Protein AF-A0A2W4KDF1-F1 (afdb_monomer)

pLDDT: mean 81.76, std 23.11, range [31.44, 98.38]

Secondary structure (DSSP, 8-state):
-------PPPP------PPPP------GGG------PPPSS-HHHHHHHHHT-HHHHHHHHHHHHHHHHHHHHHHHTTS-HHHHHHHHHHHHHHHHHTHHHHHHHHHHHHHTTT------SSHHHHHHHHHHHHHHHT-S-------HHHHHTTHHHHHHHTT--

Radius of gyration: 27.64 Å; Cα contacts (8 Å, |Δi|>4): 50; chains: 1; bounding box: 46×72×81 Å

Solvent-accessible surface area (backbone atoms only — not comparable to full-atom values): 10411 Å² total; per-residue (Å²): 138,81,87,82,88,85,84,85,74,84,78,88,73,87,72,87,76,70,73,74,76,78,73,76,75,76,73,73,87,65,74,66,82,63,75,92,62,76,68,99,55,59,71,67,59,49,49,55,51,46,75,69,32,70,64,53,65,52,50,50,55,50,53,52,48,51,53,50,53,53,48,51,58,57,41,66,74,58,76,53,50,67,62,52,51,51,50,53,49,52,52,52,52,52,46,63,76,41,39,72,62,53,50,51,54,49,46,55,56,38,42,77,71,75,44,84,83,84,88,52,97,48,58,65,52,43,49,51,52,51,51,51,52,36,60,76,67,70,54,52,67,68,91,73,82,92,50,70,64,48,58,77,55,43,43,66,62,58,36,45,76,69,69,30,76

Sequence (165 aa):
MAKPSGRQGPGTTGEDGAMPPAVSKPNFASAHRRPHEPPPRPFHERVEAALRDDFLRVAVPRATYRQHYGREQALAQLGNPLKWRERARSIRAHTIAHLDHYLAQAAENVEARGGHVHWAADAAEAVEAILGIVRRAGARLVVKSKSMVTEEIHLNQHLEAAGIE

Foldseek 3Di:
DDDDDDDDDDDPDDDPPPDPPPDPDPPPQPPPPDPPDPPPDDPVVVVVVLVPDPCSVPVVVVVVVCVVVVVVVVCVVVVDNVVVVVVVVVVVVVCVVPVVVVVVVVQVVCVVVVHHDDDDPDLVSVLCVVVVVCVVVVAQEDDDDDDPVCVVSVNVVSCVVVNHD

Mean predicted aligned error: 13.01 Å

Nearest PDB structures (foldseek):
  2x74-assembly2_A  TM=6.472E-01  e=1.008E+00  Human spumaretrovirus
  2x74-assembly3_F  TM=6.367E-01  e=1.830E+00  Human spumaretrovirus
  6u8q-assembly1_O  TM=7.166E-01  e=3.795E+00  Human immunodeficiency virus 1

Structure (mmCIF, N/CA/C/O backbone):
data_AF-A0A2W4KDF1-F1
#
_entry.id   AF-A0A2W4KDF1-F1
#
loop_
_atom_site.group_PDB
_atom_site.id
_atom_site.type_symbol
_atom_site.label_atom_id
_atom_site.label_alt_id
_atom_site.label_comp_id
_atom_site.label_asym_id
_atom_site.label_entity_id
_atom_site.label_seq_id
_atom_site.pdbx_PDB_ins_code
_atom_site.Cartn_x
_atom_site.Cartn_y
_atom_site.Cartn_z
_atom_site.occupancy
_atom_site.B_iso_or_equiv
_atom_site.auth_seq_id
_atom_site.auth_comp_id
_atom_site.auth_asym_id
_atom_site.auth_atom_id
_atom_site.pdbx_PDB_model_num
ATOM 1 N N . MET A 1 1 ? 13.610 55.504 -62.130 1.00 41.38 1 MET A N 1
ATOM 2 C CA . MET A 1 1 ? 13.770 54.079 -62.503 1.00 41.38 1 MET A CA 1
ATOM 3 C C . MET A 1 1 ? 13.211 53.250 -61.350 1.00 41.38 1 MET A C 1
ATOM 5 O O . MET A 1 1 ? 13.788 53.277 -60.279 1.00 41.38 1 MET A O 1
ATOM 9 N N . ALA A 1 2 ? 11.915 52.938 -61.368 1.00 37.53 2 ALA A N 1
ATOM 10 C CA . ALA A 1 2 ? 11.274 51.756 -61.971 1.00 37.53 2 ALA A CA 1
ATOM 11 C C . ALA A 1 2 ? 11.177 50.574 -60.973 1.00 37.53 2 ALA A C 1
ATOM 13 O O . ALA A 1 2 ? 12.172 49.929 -60.668 1.00 37.53 2 ALA A O 1
ATOM 14 N N . LYS A 1 3 ? 9.949 50.330 -60.473 1.00 40.00 3 LYS A N 1
ATOM 15 C CA . LYS A 1 3 ? 9.482 49.063 -59.857 1.00 40.00 3 LYS A CA 1
ATOM 16 C C . LYS A 1 3 ? 9.448 47.941 -60.926 1.00 40.00 3 LYS A C 1
ATOM 18 O O . LYS A 1 3 ? 9.476 48.290 -62.108 1.00 40.00 3 LYS A O 1
ATOM 23 N N . PRO A 1 4 ? 9.358 46.636 -60.570 1.00 44.41 4 PRO A N 1
ATOM 24 C CA . PRO A 1 4 ? 8.085 45.961 -60.195 1.00 44.41 4 PRO A CA 1
ATOM 25 C C . PRO A 1 4 ? 8.217 45.036 -58.950 1.00 44.41 4 PRO A C 1
ATOM 27 O O . PRO A 1 4 ? 9.302 44.565 -58.646 1.00 44.41 4 PRO A O 1
ATOM 30 N N . SER A 1 5 ? 7.206 44.942 -58.067 1.00 35.97 5 SER A N 1
ATOM 31 C CA . SER A 1 5 ? 6.110 43.930 -58.025 1.00 35.97 5 SER A CA 1
ATOM 32 C C . SER A 1 5 ? 6.608 42.497 -57.753 1.00 35.97 5 SER A C 1
ATOM 34 O O . SER A 1 5 ? 7.490 42.031 -58.452 1.00 35.97 5 SER A O 1
ATOM 36 N N . GLY A 1 6 ? 6.120 41.689 -56.811 1.00 32.84 6 GLY A N 1
ATOM 37 C CA . GLY A 1 6 ? 4.943 41.738 -55.951 1.00 32.84 6 GLY A CA 1
ATOM 38 C C . GLY A 1 6 ? 4.529 40.291 -55.630 1.00 32.84 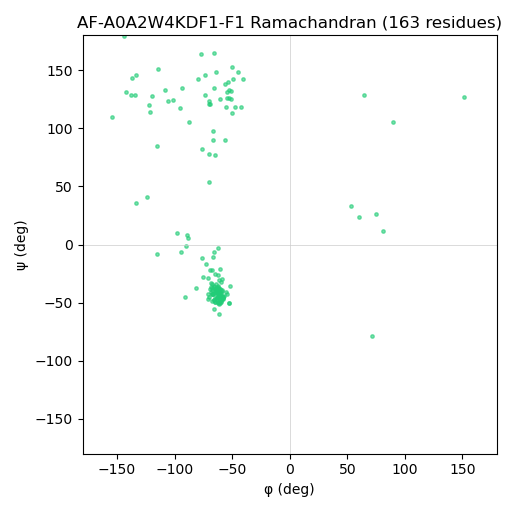6 GLY A C 1
ATOM 39 O O . GLY A 1 6 ? 4.335 39.494 -56.543 1.00 32.84 6 GLY A O 1
ATOM 40 N N . ARG A 1 7 ? 4.381 39.934 -54.349 1.00 33.09 7 ARG A N 1
ATOM 41 C CA . ARG A 1 7 ? 3.483 38.848 -53.922 1.00 33.09 7 ARG A CA 1
ATOM 42 C C . ARG A 1 7 ? 3.057 39.089 -52.477 1.00 33.09 7 ARG A C 1
ATOM 44 O O . ARG A 1 7 ? 3.867 39.045 -51.559 1.00 33.09 7 ARG A O 1
ATOM 51 N N . GLN A 1 8 ? 1.784 39.431 -52.329 1.00 34.34 8 GLN A N 1
ATOM 52 C CA . GLN A 1 8 ? 1.080 39.612 -51.066 1.00 34.34 8 GLN A CA 1
ATOM 53 C C . GLN A 1 8 ? 0.822 38.229 -50.453 1.00 34.34 8 GLN A C 1
ATOM 55 O O . GLN A 1 8 ? 0.310 37.344 -51.139 1.00 34.34 8 GLN A O 1
ATOM 60 N N . GLY A 1 9 ? 1.197 38.036 -49.188 1.00 35.97 9 GLY A N 1
ATOM 61 C CA . GLY A 1 9 ? 0.693 36.922 -48.383 1.00 35.97 9 GLY A CA 1
ATOM 62 C C . GLY A 1 9 ? -0.761 37.199 -47.982 1.00 35.97 9 GLY A C 1
ATOM 63 O O . GLY A 1 9 ? -1.112 38.368 -47.800 1.00 35.97 9 GLY A O 1
ATOM 64 N N . PRO A 1 10 ? -1.622 36.173 -47.885 1.00 37.09 10 PRO A N 1
ATOM 65 C CA . PRO A 1 10 ? -3.014 36.372 -47.519 1.00 37.09 10 PRO A CA 1
ATOM 66 C C . PRO A 1 10 ? -3.101 36.884 -46.078 1.00 37.09 10 PRO A C 1
ATOM 68 O O . PRO A 1 10 ? -2.391 36.416 -45.188 1.00 37.09 10 PRO A O 1
ATOM 71 N N . GLY A 1 11 ? -3.947 37.897 -45.903 1.00 31.44 11 GLY A N 1
ATOM 72 C CA . GLY A 1 11 ? -4.136 38.637 -44.667 1.00 31.44 11 GLY A CA 1
ATOM 73 C C . GLY A 1 11 ? -4.506 37.754 -43.482 1.00 31.44 11 GLY A C 1
ATOM 74 O O . GLY A 1 11 ? -5.342 36.860 -43.572 1.00 31.44 11 GLY A O 1
ATOM 75 N N . THR A 1 12 ? -3.900 38.065 -42.344 1.00 36.78 12 THR A N 1
ATOM 76 C CA . THR A 1 12 ? -4.345 37.610 -41.032 1.00 36.78 12 THR A CA 1
ATOM 77 C C . THR A 1 12 ? -5.562 38.442 -40.631 1.00 36.78 12 THR A C 1
ATOM 79 O O . THR A 1 12 ? -5.438 39.449 -39.933 1.00 36.78 12 THR A O 1
ATOM 82 N N . THR A 1 13 ? -6.743 38.074 -41.124 1.00 35.9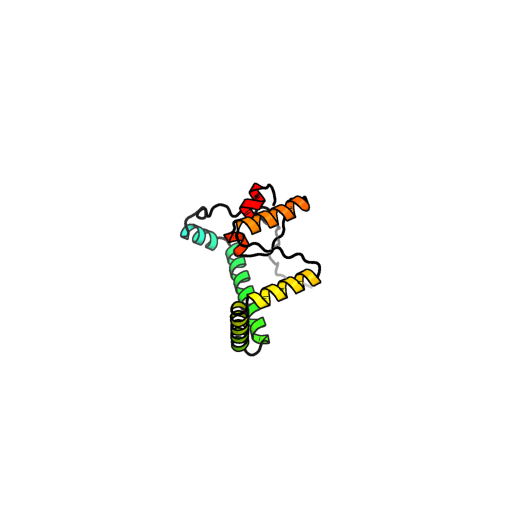1 13 THR A N 1
ATOM 83 C CA . THR A 1 13 ? -7.997 38.472 -40.478 1.00 35.91 13 THR A CA 1
ATOM 84 C C . THR A 1 13 ? -8.105 37.703 -39.174 1.00 35.91 13 THR A C 1
ATOM 86 O O . THR A 1 13 ? -8.047 36.474 -39.168 1.00 35.91 13 THR A O 1
ATOM 89 N N . GLY A 1 14 ? -8.194 38.447 -38.075 1.00 42.00 14 GLY A N 1
ATOM 90 C CA . GLY A 1 14 ? -8.474 37.891 -36.767 1.00 42.00 14 GLY A CA 1
ATOM 91 C C . GLY A 1 14 ? -9.824 37.191 -36.773 1.00 42.00 14 GLY A C 1
ATOM 92 O O . GLY A 1 14 ? -10.840 37.796 -37.101 1.00 42.00 14 GLY A O 1
ATOM 93 N N . GLU A 1 15 ? -9.811 35.930 -36.376 1.00 34.28 15 GLU A N 1
ATOM 94 C CA . GLU A 1 15 ? -10.929 35.333 -35.674 1.00 34.28 15 GLU A CA 1
ATOM 95 C C . GLU A 1 15 ? -10.364 34.846 -34.346 1.00 34.28 15 GLU A C 1
ATOM 97 O O . GLU A 1 15 ? -9.467 34.000 -34.294 1.00 34.28 15 GLU A O 1
ATOM 102 N N . ASP A 1 16 ? -10.845 35.475 -33.278 1.00 37.50 16 ASP A N 1
ATOM 103 C CA . ASP A 1 16 ? -10.657 35.061 -31.900 1.00 37.50 16 ASP A CA 1
ATOM 104 C C . ASP A 1 16 ? -11.157 33.621 -31.743 1.00 37.50 16 ASP A C 1
ATOM 106 O O . ASP A 1 16 ? -12.320 33.357 -31.438 1.00 37.50 16 ASP A O 1
ATOM 110 N N . GLY A 1 17 ? -10.258 32.663 -31.957 1.00 33.34 17 GLY A N 1
ATOM 111 C CA . GLY A 1 17 ? -10.437 31.282 -31.545 1.00 33.34 17 GLY A CA 1
ATOM 112 C C . GLY A 1 17 ? -10.354 31.223 -30.028 1.00 33.34 17 GLY A C 1
ATOM 113 O O . GLY A 1 17 ? -9.309 30.877 -29.477 1.00 33.34 17 GLY A O 1
ATOM 114 N N . ALA A 1 18 ? -11.436 31.619 -29.355 1.00 36.81 18 ALA A N 1
ATOM 115 C CA . ALA A 1 18 ? -11.588 31.471 -27.920 1.00 36.81 18 ALA A CA 1
ATOM 116 C C . ALA A 1 18 ? -11.198 30.040 -27.536 1.00 36.81 18 ALA A C 1
ATOM 118 O O . ALA A 1 18 ? -11.799 29.065 -27.993 1.00 36.81 18 ALA A O 1
ATOM 119 N N . MET A 1 19 ? -10.157 29.924 -26.711 1.00 37.47 19 MET A N 1
ATOM 120 C CA . MET A 1 19 ? -9.777 28.659 -26.104 1.00 37.47 19 MET A CA 1
ATOM 121 C C . MET A 1 19 ? -11.035 28.095 -25.429 1.00 37.47 19 MET A C 1
ATOM 123 O O . MET A 1 19 ? -11.670 28.832 -24.666 1.00 37.47 19 MET A O 1
ATOM 127 N N . PRO A 1 20 ? -11.445 26.845 -25.722 1.00 47.34 20 PRO A N 1
ATOM 128 C CA . PRO A 1 20 ? -12.618 26.274 -25.081 1.00 47.34 20 PRO A CA 1
ATOM 129 C C . PRO A 1 20 ? -12.445 26.400 -23.563 1.00 47.34 20 PRO A C 1
ATOM 131 O O . PRO A 1 20 ? -11.319 26.244 -23.070 1.00 47.34 20 PRO A O 1
ATOM 134 N N . PRO A 1 21 ? -13.517 26.736 -22.820 1.00 38.50 21 PRO A N 1
ATOM 135 C CA . PRO A 1 21 ? -13.415 26.969 -21.390 1.00 38.50 21 PRO A CA 1
ATOM 136 C C . PRO A 1 21 ? -12.738 25.764 -20.748 1.00 38.50 21 PRO A C 1
ATOM 138 O O . PRO A 1 21 ? -13.074 24.618 -21.057 1.00 38.50 21 PRO A O 1
ATOM 141 N N . ALA A 1 22 ? -11.755 26.036 -19.889 1.00 42.44 22 ALA A N 1
ATOM 142 C CA . ALA A 1 22 ? -11.056 25.002 -19.151 1.00 42.44 22 ALA A CA 1
ATOM 143 C C . ALA A 1 22 ? -12.102 24.100 -18.490 1.00 42.44 22 ALA A C 1
ATOM 145 O O . ALA A 1 22 ? -12.850 24.544 -17.618 1.00 42.44 22 ALA A O 1
ATOM 146 N N . VAL A 1 23 ? -12.176 22.845 -18.942 1.00 48.56 23 VAL A N 1
ATOM 147 C CA . VAL A 1 23 ? -13.015 21.837 -18.302 1.00 48.56 23 VAL A CA 1
ATOM 148 C C . VAL A 1 23 ? -12.576 21.804 -16.847 1.00 48.56 23 VAL A C 1
ATOM 150 O O . VAL A 1 23 ? -11.399 21.565 -16.560 1.00 48.56 23 VAL A O 1
ATOM 153 N N . SER A 1 24 ? -13.510 22.137 -15.952 1.00 34.81 24 SER A N 1
ATOM 154 C CA . SER A 1 24 ? -13.310 22.098 -14.507 1.00 34.81 24 SER A CA 1
ATOM 155 C C . SER A 1 24 ? -12.561 20.816 -14.162 1.00 34.81 24 SER A C 1
ATOM 157 O O . SER A 1 24 ? -13.029 19.717 -14.475 1.00 34.81 24 SER A O 1
ATOM 159 N N . LYS A 1 25 ? -11.354 20.955 -13.595 1.00 34.50 25 LYS A N 1
ATOM 160 C CA . LYS A 1 25 ? -10.589 19.799 -13.127 1.00 34.50 25 LYS A CA 1
ATOM 161 C C . LYS A 1 25 ? -11.510 19.037 -12.172 1.00 34.50 25 LYS A C 1
ATOM 163 O O . LYS A 1 25 ? -12.031 19.667 -11.251 1.00 34.50 25 LYS A O 1
ATOM 168 N N . PRO A 1 26 ? -11.741 17.730 -12.377 1.00 37.75 26 PRO A N 1
ATOM 169 C CA . PRO A 1 26 ? -12.602 16.980 -11.483 1.00 37.75 26 PRO A CA 1
ATOM 170 C C . PRO A 1 26 ? -12.084 17.145 -10.054 1.00 37.75 26 PRO A C 1
ATOM 172 O O . PRO A 1 26 ? -10.882 17.036 -9.802 1.00 37.75 26 PRO A O 1
ATOM 175 N N . ASN A 1 27 ? -12.992 17.470 -9.136 1.00 40.09 27 ASN A N 1
ATOM 176 C CA . ASN A 1 27 ? -12.673 17.578 -7.725 1.00 40.09 27 ASN A CA 1
ATOM 177 C C . ASN A 1 27 ? -12.311 16.178 -7.202 1.00 40.09 27 ASN A C 1
ATOM 179 O O . ASN A 1 27 ? -13.190 15.367 -6.916 1.00 40.09 27 ASN A O 1
ATOM 183 N N . PHE A 1 28 ? -11.013 15.875 -7.117 1.00 43.75 28 PHE A N 1
ATOM 184 C CA . PHE A 1 28 ? -10.510 14.574 -6.656 1.00 43.75 28 PHE A CA 1
ATOM 185 C C . PHE A 1 28 ? -10.802 14.301 -5.171 1.00 43.75 28 PHE A C 1
ATOM 187 O O . PHE A 1 28 ? -10.664 13.160 -4.740 1.00 43.75 28 PHE A O 1
ATOM 194 N N . ALA A 1 29 ? -11.257 15.313 -4.424 1.00 41.81 29 ALA A N 1
ATOM 195 C CA . ALA A 1 29 ? -11.660 15.247 -3.018 1.00 41.81 29 ALA A CA 1
ATOM 196 C C . ALA A 1 29 ? -12.908 14.379 -2.751 1.00 41.81 29 ALA A C 1
ATOM 198 O O . ALA A 1 29 ? -13.294 14.157 -1.617 1.00 41.81 29 ALA A O 1
ATOM 199 N N . SER A 1 30 ? -13.578 13.884 -3.795 1.00 37.81 30 SER A N 1
ATOM 200 C CA . SER A 1 30 ? -14.831 13.129 -3.652 1.00 37.81 30 SER A CA 1
ATOM 201 C C . SER A 1 30 ? -14.846 11.852 -4.485 1.00 37.81 30 SER A C 1
ATOM 203 O O . SER A 1 30 ? -15.896 11.443 -4.984 1.00 37.81 30 SER A O 1
ATOM 205 N N . ALA A 1 31 ? -13.695 11.180 -4.606 1.00 42.09 31 ALA A N 1
ATOM 206 C CA . ALA A 1 31 ? -13.581 9.847 -5.202 1.00 42.09 31 ALA A CA 1
ATOM 207 C C . ALA A 1 31 ? -14.208 8.756 -4.306 1.00 42.09 31 ALA A C 1
ATOM 209 O O . ALA A 1 31 ? -13.580 7.743 -4.001 1.00 42.09 31 ALA A O 1
ATOM 210 N N . HIS A 1 32 ? -15.474 8.956 -3.932 1.00 47.47 32 HIS A N 1
ATOM 211 C CA . HIS A 1 32 ? -16.369 7.907 -3.485 1.00 47.47 32 HIS A CA 1
ATOM 212 C C . HIS A 1 32 ? -16.298 6.818 -4.546 1.00 47.47 32 HIS A C 1
ATOM 214 O O . HIS A 1 32 ? -16.547 7.065 -5.738 1.00 47.47 32 HIS A O 1
ATOM 220 N N . ARG A 1 33 ? -15.994 5.591 -4.130 1.00 47.00 33 ARG A N 1
ATOM 221 C CA . ARG A 1 33 ? -16.399 4.445 -4.930 1.00 47.00 33 ARG A CA 1
ATOM 222 C C . ARG A 1 33 ? -17.924 4.444 -4.843 1.00 47.00 33 ARG A C 1
ATOM 224 O O . ARG A 1 33 ? -18.500 3.852 -3.936 1.00 47.00 33 ARG A O 1
ATOM 231 N N . ARG A 1 34 ? -18.580 5.150 -5.776 1.00 46.69 34 ARG A N 1
ATOM 232 C CA . ARG A 1 34 ? -19.992 4.906 -6.077 1.00 46.69 34 ARG A CA 1
ATOM 233 C C . ARG A 1 34 ? -20.155 3.379 -6.172 1.00 46.69 34 ARG A C 1
ATOM 235 O O . ARG A 1 34 ? -19.191 2.717 -6.595 1.00 46.69 34 ARG A O 1
ATOM 242 N N . PRO A 1 35 ? -21.317 2.803 -5.803 1.00 45.62 35 PRO A N 1
ATOM 243 C CA . PRO A 1 35 ? -21.630 1.427 -6.191 1.00 45.62 35 PRO A CA 1
ATOM 244 C C . PRO A 1 35 ? -21.163 1.229 -7.636 1.00 45.62 35 PRO A C 1
ATOM 246 O O . PRO A 1 35 ? -21.236 2.200 -8.392 1.00 45.62 35 PRO A O 1
ATOM 249 N N . HIS A 1 36 ? -20.620 0.060 -8.012 1.00 50.66 36 HIS A N 1
ATOM 250 C CA . HIS A 1 36 ? -20.246 -0.200 -9.409 1.00 50.66 36 HIS A CA 1
ATOM 251 C C . HIS A 1 36 ? -21.527 -0.198 -10.253 1.00 50.66 36 HIS A C 1
ATOM 253 O O . HIS A 1 36 ? -22.094 -1.228 -10.610 1.00 50.66 36 HIS A O 1
ATOM 259 N N . GLU A 1 37 ? -22.013 1.002 -10.510 1.00 52.28 37 GLU A N 1
ATOM 260 C CA . GLU A 1 37 ? -23.070 1.323 -11.411 1.00 52.28 37 GLU A CA 1
ATOM 261 C C . GLU A 1 37 ? -22.445 1.071 -12.772 1.00 52.28 37 GLU A C 1
ATOM 263 O O . GLU A 1 37 ? -21.342 1.575 -13.048 1.00 52.28 37 GLU A O 1
ATOM 268 N N . PRO A 1 38 ? -23.061 0.208 -13.596 1.00 59.53 38 PRO A N 1
ATOM 269 C CA . PRO A 1 38 ? -22.579 0.040 -14.944 1.00 59.53 38 PRO A CA 1
ATOM 270 C C . PRO A 1 38 ? -22.477 1.445 -15.540 1.00 59.53 38 PRO A C 1
ATOM 272 O O . PRO A 1 38 ? -23.388 2.257 -15.357 1.00 59.53 38 PRO A O 1
ATOM 275 N N . PRO A 1 39 ? -21.343 1.775 -16.172 1.00 65.50 39 PRO A N 1
ATOM 276 C CA . PRO A 1 39 ? -21.143 3.103 -16.721 1.00 65.50 39 PRO A CA 1
ATOM 277 C C . PRO A 1 39 ? -22.369 3.489 -17.558 1.00 65.50 39 PRO A C 1
ATOM 279 O O . PRO A 1 39 ? -22.918 2.626 -18.246 1.00 65.50 39 PRO A O 1
ATOM 282 N N . PRO A 1 40 ? -22.788 4.764 -17.527 1.00 73.69 40 PRO A N 1
ATOM 283 C CA . PRO A 1 40 ? -24.144 5.205 -17.884 1.00 73.69 40 PRO A CA 1
ATOM 284 C C . PRO A 1 40 ? -24.558 4.945 -19.341 1.00 73.69 40 PRO A C 1
ATOM 286 O O . PRO A 1 40 ? -25.675 5.257 -19.735 1.00 73.69 40 PRO A O 1
ATOM 289 N N . ARG A 1 41 ? -23.652 4.409 -20.163 1.00 81.62 41 ARG A N 1
ATOM 290 C CA . ARG A 1 41 ? -23.884 4.020 -21.553 1.00 81.62 41 ARG A CA 1
ATOM 291 C C . ARG A 1 41 ? -23.304 2.628 -21.804 1.00 81.62 41 ARG A C 1
ATOM 293 O O . ARG A 1 41 ? -22.230 2.343 -21.260 1.00 81.62 41 ARG A O 1
ATOM 300 N N . PRO A 1 42 ? -23.923 1.793 -22.656 1.00 90.62 42 PRO A N 1
ATOM 301 C CA . PRO A 1 42 ? -23.369 0.520 -23.120 1.00 90.62 42 PRO A CA 1
ATOM 302 C C . PRO A 1 42 ? -21.930 0.630 -23.642 1.00 90.62 42 PRO A C 1
ATOM 304 O O . PRO A 1 42 ? -21.501 1.680 -24.116 1.00 90.62 42 PRO A O 1
ATOM 307 N N . PHE A 1 43 ? -21.157 -0.459 -23.557 1.00 88.19 43 PHE A N 1
ATOM 308 C CA . PHE A 1 43 ? -19.725 -0.458 -23.900 1.00 88.19 43 PHE A CA 1
ATOM 309 C C . PHE A 1 43 ? -19.441 0.104 -25.295 1.00 88.19 43 PHE A C 1
ATOM 311 O O . PHE A 1 43 ? -18.626 1.016 -25.424 1.00 88.19 43 PHE A O 1
ATOM 318 N N . HIS A 1 44 ? -20.153 -0.385 -26.309 1.00 92.75 44 HIS A N 1
ATOM 319 C CA . HIS A 1 44 ? -19.955 0.045 -27.691 1.00 92.75 44 HIS A CA 1
ATOM 320 C C . HIS A 1 44 ? -20.252 1.534 -27.891 1.00 92.75 44 HIS A C 1
ATOM 322 O O . HIS A 1 44 ? -19.491 2.215 -28.566 1.00 92.75 44 HIS A O 1
ATOM 328 N N . GLU A 1 45 ? -21.273 2.078 -27.229 1.00 91.25 45 GLU A N 1
ATOM 329 C CA . GLU A 1 45 ? -21.572 3.513 -27.298 1.00 91.25 45 GLU A CA 1
ATOM 330 C C . GLU A 1 45 ? -20.473 4.374 -26.671 1.00 91.25 45 GLU A C 1
ATOM 332 O O . GLU A 1 45 ? -20.171 5.461 -27.162 1.00 91.25 45 GLU A O 1
ATOM 337 N N . ARG A 1 46 ? -19.839 3.894 -25.595 1.00 88.19 46 ARG A N 1
ATOM 338 C CA . ARG A 1 46 ? -18.697 4.595 -24.992 1.00 88.19 46 ARG A CA 1
ATOM 339 C C . ARG A 1 46 ? -17.470 4.552 -25.887 1.00 88.19 46 ARG A C 1
ATOM 341 O O . ARG A 1 46 ? -16.752 5.543 -25.947 1.00 88.19 46 ARG A O 1
ATOM 348 N N . VAL A 1 47 ? -17.237 3.428 -26.564 1.00 90.06 47 VAL A N 1
ATOM 349 C CA . VAL A 1 47 ? -16.154 3.304 -27.547 1.00 90.06 47 VAL A CA 1
ATOM 350 C C . VAL A 1 47 ? -16.385 4.283 -28.691 1.00 90.06 47 VAL A C 1
ATOM 352 O O . VAL A 1 47 ? -15.504 5.086 -28.971 1.00 90.06 47 VAL A O 1
ATOM 355 N N . GLU A 1 48 ? -17.580 4.297 -29.280 1.00 91.25 48 GLU A N 1
ATOM 356 C CA . GLU A 1 48 ? -17.936 5.236 -30.350 1.00 91.25 48 GLU A CA 1
ATOM 357 C C . GLU A 1 48 ? -17.774 6.697 -29.922 1.00 91.25 48 GLU A C 1
ATOM 359 O O . GLU A 1 48 ? -17.196 7.500 -30.653 1.00 91.25 48 GLU A O 1
ATOM 364 N N . ALA A 1 49 ? -18.233 7.048 -28.718 1.00 89.94 49 ALA A N 1
ATOM 365 C CA . ALA A 1 49 ? -18.060 8.392 -28.180 1.00 89.94 49 ALA A CA 1
ATOM 366 C C . ALA A 1 49 ? -16.576 8.745 -27.975 1.00 89.94 49 ALA A C 1
ATOM 368 O O . ALA A 1 49 ? -16.147 9.823 -28.375 1.00 89.94 49 ALA A O 1
ATOM 369 N N . ALA A 1 50 ? -15.782 7.835 -27.405 1.00 88.31 50 ALA A N 1
ATOM 370 C CA . ALA A 1 50 ? -14.356 8.054 -27.164 1.00 88.31 50 ALA A CA 1
ATOM 371 C C . ALA A 1 50 ? -13.541 8.146 -28.463 1.00 88.31 50 ALA A C 1
ATOM 373 O O . ALA A 1 50 ? -12.585 8.912 -28.535 1.00 88.31 50 ALA A O 1
ATOM 374 N N . LEU A 1 51 ? -13.928 7.402 -29.504 1.00 91.50 51 LEU A N 1
ATOM 375 C CA . LEU A 1 51 ? -13.300 7.471 -30.825 1.00 91.50 51 LEU A CA 1
ATOM 376 C C . LEU A 1 51 ? -13.578 8.791 -31.551 1.00 91.50 51 LEU A C 1
ATOM 378 O O . LEU A 1 51 ? -12.818 9.147 -32.448 1.00 91.50 51 LEU A O 1
ATOM 382 N N . ARG A 1 52 ? -14.642 9.510 -31.179 1.00 93.25 52 ARG A N 1
ATOM 383 C CA . ARG A 1 52 ? -14.984 10.836 -31.722 1.00 93.25 52 ARG A CA 1
ATOM 384 C C . ARG A 1 52 ? -14.454 11.992 -30.873 1.00 93.25 52 ARG A C 1
ATOM 386 O O . ARG A 1 52 ? -14.569 13.139 -31.284 1.00 93.25 52 ARG A O 1
ATOM 393 N N . ASP A 1 53 ? -13.883 11.704 -29.708 1.00 94.06 53 ASP A N 1
ATOM 394 C CA . ASP A 1 53 ? -13.318 12.707 -28.812 1.00 94.06 53 ASP A CA 1
ATOM 395 C C . ASP A 1 53 ? -11.854 12.984 -29.188 1.00 94.06 53 ASP A C 1
ATOM 397 O O . ASP A 1 53 ? -10.950 12.187 -28.918 1.00 94.06 53 ASP A O 1
ATOM 401 N N . ASP A 1 54 ? -11.610 14.134 -29.815 1.00 93.00 54 ASP A N 1
ATOM 402 C CA . ASP A 1 54 ? -10.274 14.536 -30.263 1.00 93.00 54 ASP A CA 1
ATOM 403 C C . ASP A 1 54 ? -9.269 14.687 -29.115 1.00 93.00 54 ASP A C 1
ATOM 405 O O . ASP A 1 54 ? -8.082 14.390 -29.291 1.00 93.00 54 ASP A O 1
ATOM 409 N N . PHE A 1 55 ? -9.722 15.068 -27.916 1.00 93.38 55 PHE A N 1
ATOM 410 C CA . PHE A 1 55 ? -8.855 15.114 -26.745 1.00 93.38 55 PHE A CA 1
ATOM 411 C C . PHE A 1 55 ? -8.425 13.703 -26.340 1.00 93.38 55 PHE A C 1
ATOM 413 O O . PHE A 1 55 ? -7.229 13.461 -26.161 1.00 93.38 55 PHE A O 1
ATOM 420 N N . LEU A 1 56 ? -9.358 12.751 -26.239 1.00 91.12 56 LEU A N 1
ATOM 421 C CA . LEU A 1 56 ? -9.036 11.365 -25.878 1.00 91.12 56 LEU A CA 1
ATOM 422 C C . LEU A 1 56 ? -8.148 10.685 -26.923 1.00 91.12 56 LEU A C 1
ATOM 424 O O . LEU A 1 56 ? -7.210 9.974 -26.549 1.00 91.12 56 LEU A O 1
ATOM 428 N N . ARG A 1 57 ? -8.374 10.956 -28.213 1.00 91.69 57 ARG A N 1
ATOM 429 C CA . ARG A 1 57 ? -7.545 10.442 -29.317 1.00 91.69 57 ARG A CA 1
ATOM 430 C C . ARG A 1 57 ? -6.081 10.860 -29.211 1.00 91.69 57 ARG A C 1
ATOM 432 O O . ARG A 1 57 ? -5.212 10.111 -29.645 1.00 91.69 57 ARG A O 1
ATOM 439 N N . VAL A 1 58 ? -5.792 12.016 -28.615 1.00 92.50 58 VAL A N 1
ATOM 440 C CA . VAL A 1 58 ? -4.418 12.477 -28.361 1.00 92.50 58 VAL A CA 1
ATOM 441 C C . VAL A 1 58 ? -3.922 12.026 -26.985 1.00 92.50 58 VAL A C 1
ATOM 443 O O . VAL A 1 58 ? -2.792 11.550 -26.846 1.00 92.50 58 VAL A O 1
ATOM 446 N N . ALA A 1 59 ? -4.753 12.168 -25.953 1.00 92.50 59 ALA A N 1
ATOM 447 C CA . ALA A 1 59 ? -4.370 11.942 -24.566 1.00 92.50 59 ALA A CA 1
ATOM 448 C C . ALA A 1 59 ? -4.064 10.468 -24.271 1.00 92.50 59 ALA A C 1
ATOM 450 O O . ALA A 1 59 ? -3.065 10.184 -23.603 1.00 92.50 59 ALA A O 1
ATOM 451 N N . VAL A 1 60 ? -4.878 9.535 -24.783 1.00 93.25 60 VAL A N 1
ATOM 452 C CA . VAL A 1 60 ? -4.722 8.100 -24.501 1.00 93.25 60 VAL A CA 1
ATOM 453 C C . VAL A 1 60 ? -3.422 7.554 -25.097 1.00 93.25 60 VAL A C 1
ATOM 455 O O . VAL A 1 60 ? -2.596 7.080 -24.313 1.00 93.25 60 VAL A O 1
ATOM 458 N N . PRO A 1 61 ? -3.140 7.681 -26.413 1.00 93.81 61 PRO A N 1
ATOM 459 C CA . PRO A 1 61 ? -1.875 7.203 -26.962 1.00 93.81 61 PRO A CA 1
ATOM 460 C C . PRO A 1 61 ? -0.676 7.877 -26.303 1.00 93.81 61 PRO A C 1
ATOM 462 O O . PRO A 1 61 ? 0.295 7.205 -25.973 1.00 93.81 61 PRO A O 1
ATOM 465 N N . ARG A 1 62 ? -0.743 9.187 -26.023 1.00 93.50 62 ARG A N 1
ATOM 466 C CA . ARG A 1 62 ? 0.336 9.898 -25.325 1.00 93.50 62 ARG A CA 1
ATOM 467 C C . ARG A 1 62 ? 0.632 9.289 -23.954 1.00 93.50 62 ARG A C 1
ATOM 469 O O . ARG A 1 62 ? 1.801 9.105 -23.617 1.00 93.50 62 ARG A O 1
ATOM 476 N N . ALA A 1 63 ? -0.395 8.994 -23.159 1.00 93.50 63 ALA A N 1
ATOM 477 C CA . ALA A 1 63 ? -0.229 8.370 -21.850 1.00 93.50 63 ALA A CA 1
ATOM 478 C C . ALA A 1 63 ? 0.349 6.951 -21.971 1.00 93.50 63 ALA A C 1
ATOM 480 O O . ALA A 1 63 ? 1.320 6.628 -21.280 1.00 93.50 63 ALA A O 1
ATOM 481 N N . THR A 1 64 ? -0.186 6.143 -22.890 1.00 94.38 64 THR A N 1
ATOM 482 C CA . THR A 1 64 ? 0.273 4.772 -23.149 1.00 94.38 64 THR A CA 1
ATOM 483 C C . THR A 1 64 ? 1.726 4.745 -23.615 1.00 94.38 64 THR A C 1
ATOM 485 O O . THR A 1 64 ? 2.554 4.052 -23.022 1.00 94.38 64 THR A O 1
ATOM 488 N N . TYR A 1 65 ? 2.074 5.545 -24.623 1.00 95.62 65 TYR A N 1
ATOM 489 C CA . TYR A 1 65 ? 3.431 5.633 -25.154 1.00 95.62 65 TYR A CA 1
ATOM 490 C C . TYR A 1 65 ? 4.414 6.159 -24.117 1.00 95.62 65 TYR A C 1
ATOM 492 O O . TYR A 1 65 ? 5.507 5.617 -23.987 1.00 95.62 65 TYR A O 1
ATOM 500 N N . ARG A 1 66 ? 4.031 7.159 -23.314 1.00 95.38 66 ARG A N 1
ATOM 501 C CA . ARG A 1 66 ? 4.882 7.647 -22.221 1.00 95.38 66 ARG A CA 1
ATOM 502 C C . ARG A 1 66 ? 5.238 6.530 -21.237 1.00 95.38 66 ARG A C 1
ATOM 504 O O . ARG A 1 66 ? 6.396 6.430 -20.841 1.00 95.38 66 ARG A O 1
ATOM 511 N N . GLN A 1 67 ? 4.268 5.709 -20.834 1.00 92.25 67 GLN A N 1
ATOM 512 C CA . GLN A 1 67 ? 4.525 4.579 -19.937 1.00 92.25 67 GLN A CA 1
ATOM 513 C C . GLN A 1 67 ? 5.376 3.499 -20.608 1.00 92.25 67 GLN A C 1
ATOM 515 O O . GLN A 1 67 ? 6.309 2.990 -19.988 1.00 92.25 67 GLN A O 1
ATOM 520 N N . HIS A 1 68 ? 5.076 3.178 -21.867 1.00 94.56 68 HIS A N 1
ATOM 521 C CA . HIS A 1 68 ? 5.802 2.177 -22.639 1.00 94.56 68 HIS A CA 1
ATOM 522 C C . HIS A 1 68 ? 7.272 2.564 -22.824 1.00 94.56 68 HIS A C 1
ATOM 524 O O . HIS A 1 68 ? 8.160 1.879 -22.322 1.00 94.56 68 HIS A O 1
ATOM 530 N N . TYR A 1 69 ? 7.532 3.708 -23.458 1.00 95.06 69 TYR A N 1
ATOM 531 C CA . TYR A 1 69 ? 8.890 4.165 -23.742 1.00 95.06 69 TYR A CA 1
ATOM 532 C C . TYR A 1 69 ? 9.668 4.494 -22.468 1.00 95.06 69 TYR A C 1
ATOM 534 O O . TYR A 1 69 ? 10.854 4.186 -22.383 1.00 95.06 69 TYR A O 1
ATOM 542 N N . GLY A 1 70 ? 9.013 5.059 -21.445 1.00 94.00 70 GLY A N 1
ATOM 543 C CA . GLY A 1 70 ? 9.654 5.294 -20.150 1.00 94.00 70 GLY A CA 1
ATOM 544 C C . GLY A 1 70 ? 10.124 3.993 -19.494 1.00 94.00 70 GLY A C 1
ATOM 545 O O . GLY A 1 70 ? 11.237 3.923 -18.973 1.00 94.00 70 GLY A O 1
ATOM 546 N N . ARG A 1 71 ? 9.312 2.930 -19.573 1.00 92.69 71 ARG A N 1
ATOM 547 C CA . ARG A 1 71 ? 9.696 1.596 -19.103 1.00 92.69 71 ARG A CA 1
ATOM 548 C C . ARG A 1 71 ? 10.843 1.021 -19.930 1.00 92.69 71 ARG A C 1
ATOM 550 O O . ARG A 1 71 ? 11.791 0.519 -19.338 1.00 92.69 71 ARG A O 1
ATOM 557 N N . GLU A 1 72 ? 10.769 1.071 -21.256 1.00 92.44 72 GLU A N 1
ATOM 558 C CA . GLU A 1 72 ? 11.828 0.545 -22.128 1.00 92.44 72 GLU A CA 1
ATOM 559 C C . GLU A 1 72 ? 13.177 1.216 -21.857 1.00 92.44 72 GLU A C 1
ATOM 561 O O . GLU A 1 72 ? 14.172 0.521 -21.656 1.00 92.44 72 GLU A O 1
ATOM 566 N N . GLN A 1 73 ? 13.201 2.548 -21.756 1.00 93.06 73 GLN A N 1
ATOM 567 C CA . GLN A 1 73 ? 14.411 3.307 -21.434 1.00 93.06 73 GLN A CA 1
ATOM 568 C C . GLN A 1 73 ? 14.984 2.919 -20.067 1.00 93.06 73 GLN A C 1
ATOM 570 O O . GLN A 1 73 ? 16.190 2.716 -19.942 1.00 93.06 73 GLN A O 1
ATOM 575 N N . ALA A 1 74 ? 14.133 2.772 -19.046 1.00 91.88 74 ALA A N 1
ATOM 576 C CA . ALA A 1 74 ? 14.574 2.343 -17.721 1.00 91.88 74 ALA A CA 1
ATOM 577 C C . ALA A 1 74 ? 15.123 0.905 -17.730 1.00 91.88 74 ALA A C 1
ATOM 579 O O . ALA A 1 74 ? 16.133 0.620 -17.091 1.00 91.88 74 ALA A O 1
ATOM 580 N N . LEU A 1 75 ? 14.492 -0.008 -18.475 1.00 91.12 75 LEU A N 1
ATOM 581 C CA . LEU A 1 75 ? 14.959 -1.390 -18.593 1.00 91.12 75 LEU A CA 1
ATOM 582 C C . LEU A 1 75 ? 16.286 -1.492 -19.352 1.00 91.12 75 LEU A C 1
ATOM 584 O O . LEU A 1 75 ? 17.133 -2.295 -18.963 1.00 91.12 75 LEU A O 1
ATOM 588 N N . ALA A 1 76 ? 16.495 -0.665 -20.378 1.00 90.81 76 ALA A N 1
ATOM 589 C CA . ALA A 1 76 ? 17.755 -0.614 -21.116 1.00 90.81 76 ALA A CA 1
ATOM 590 C C . ALA A 1 76 ? 18.947 -0.245 -20.210 1.00 90.81 76 ALA A C 1
ATOM 592 O O . ALA A 1 76 ? 20.045 -0.762 -20.398 1.00 90.81 76 ALA A O 1
ATOM 593 N N . GLN A 1 77 ? 18.724 0.573 -19.175 1.00 92.38 77 GLN A N 1
ATOM 594 C CA . GLN A 1 77 ? 19.756 0.951 -18.197 1.00 92.38 77 GLN A CA 1
ATOM 595 C C . GLN A 1 77 ? 20.125 -0.181 -17.219 1.00 92.38 77 GLN A C 1
ATOM 597 O O . GLN A 1 77 ? 21.171 -0.123 -16.580 1.00 92.38 77 GLN A O 1
ATOM 602 N N . LEU A 1 78 ? 19.295 -1.224 -17.090 1.00 87.31 78 LEU A N 1
ATOM 603 C CA . LEU A 1 78 ? 19.482 -2.307 -16.112 1.00 87.31 78 LEU A CA 1
ATOM 604 C C . LEU A 1 78 ? 20.311 -3.492 -16.642 1.00 87.31 78 LEU A C 1
ATOM 606 O O . LEU A 1 78 ? 20.537 -4.463 -15.910 1.00 87.31 78 LEU A O 1
ATOM 610 N N . GLY A 1 79 ? 20.758 -3.448 -17.901 1.00 89.44 79 GLY A N 1
ATOM 611 C CA . GLY A 1 79 ? 21.543 -4.505 -18.544 1.00 89.44 79 GLY A CA 1
ATOM 612 C C . GLY A 1 79 ? 20.716 -5.759 -18.843 1.00 89.44 79 GLY A C 1
ATOM 613 O O . GLY A 1 79 ? 20.279 -5.952 -19.972 1.00 89.44 79 GLY A O 1
ATOM 614 N N . ASN A 1 80 ? 20.460 -6.605 -17.834 1.00 91.94 80 ASN A N 1
ATOM 615 C CA . ASN A 1 80 ? 19.625 -7.809 -17.966 1.00 91.94 80 ASN A CA 1
ATOM 616 C C . ASN A 1 80 ? 18.343 -7.721 -17.106 1.00 91.94 80 ASN A C 1
ATOM 618 O O . ASN A 1 80 ? 18.296 -8.253 -15.989 1.00 91.94 80 ASN A O 1
ATOM 622 N N . PRO A 1 81 ? 17.271 -7.092 -17.626 1.00 90.38 81 PRO A N 1
ATOM 623 C CA . PRO A 1 81 ? 15.971 -6.984 -16.962 1.00 90.38 81 PRO A CA 1
ATOM 624 C C . PRO A 1 81 ? 15.371 -8.302 -16.471 1.00 90.38 81 PRO A C 1
ATOM 626 O O . PRO A 1 81 ? 14.721 -8.333 -15.426 1.00 90.38 81 PRO A O 1
ATOM 629 N N . LEU A 1 82 ? 15.564 -9.397 -17.214 1.00 92.81 82 LEU A N 1
ATOM 630 C CA . LEU A 1 82 ? 14.988 -10.695 -16.859 1.00 92.81 82 LEU A CA 1
ATOM 631 C C . LEU A 1 82 ? 15.643 -11.261 -15.600 1.00 92.81 82 LEU A C 1
ATOM 633 O O . LEU A 1 82 ? 14.936 -11.746 -14.718 1.00 92.81 82 LEU A O 1
ATOM 637 N N . LYS A 1 83 ? 16.966 -11.117 -15.469 1.00 95.12 83 LYS A N 1
ATOM 638 C CA . LYS A 1 83 ? 17.697 -11.514 -14.259 1.00 95.12 83 LYS A CA 1
ATOM 639 C C . LYS A 1 83 ? 17.239 -10.714 -13.038 1.00 95.12 83 LYS A C 1
ATOM 641 O O . LYS A 1 83 ? 17.027 -11.293 -11.975 1.00 95.12 83 LYS A O 1
ATOM 646 N N . TRP A 1 84 ? 17.030 -9.405 -13.188 1.00 94.12 84 TRP A N 1
ATOM 647 C CA . TRP A 1 84 ? 16.503 -8.564 -12.107 1.00 94.12 84 TRP A CA 1
ATOM 648 C C . TRP A 1 84 ? 15.082 -8.945 -11.708 1.00 94.12 84 TRP A C 1
ATOM 650 O O . TRP A 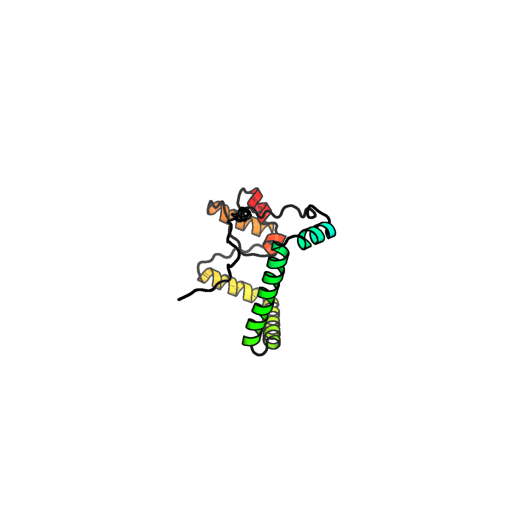1 84 ? 14.780 -9.029 -10.518 1.00 94.12 84 TRP A O 1
ATOM 660 N N . ARG A 1 85 ? 14.221 -9.232 -12.690 1.00 94.31 85 ARG A N 1
ATOM 661 C CA . ARG A 1 85 ? 12.852 -9.692 -12.440 1.00 94.31 85 ARG A CA 1
ATOM 662 C C . ARG A 1 85 ? 12.839 -11.003 -11.663 1.00 94.31 85 ARG A C 1
ATOM 664 O O . ARG A 1 85 ? 12.085 -11.123 -10.702 1.00 94.31 85 ARG A O 1
ATOM 671 N N . GLU A 1 86 ? 13.691 -11.950 -12.043 1.00 97.19 86 GLU A N 1
ATOM 672 C CA . GLU A 1 86 ? 13.798 -13.228 -11.343 1.00 97.19 86 GLU A CA 1
ATOM 673 C C . GLU A 1 86 ? 14.348 -13.052 -9.927 1.00 97.19 86 GLU A C 1
ATOM 675 O O . GLU A 1 86 ? 13.793 -13.590 -8.972 1.00 97.19 86 GLU A O 1
ATOM 680 N N . ARG A 1 87 ? 15.369 -12.208 -9.746 1.00 96.31 87 ARG A N 1
ATOM 681 C CA . ARG A 1 87 ? 15.886 -11.895 -8.410 1.00 96.31 87 ARG A CA 1
ATOM 682 C C . ARG A 1 87 ? 14.814 -11.268 -7.517 1.00 96.31 87 ARG A C 1
ATOM 684 O O . ARG A 1 87 ? 14.669 -11.689 -6.372 1.00 96.31 87 ARG A O 1
ATOM 691 N N . ALA A 1 88 ? 14.053 -10.304 -8.033 1.00 96.56 88 ALA A N 1
ATOM 692 C CA . ALA A 1 88 ? 12.957 -9.670 -7.304 1.00 96.56 88 ALA A CA 1
ATOM 693 C C . ALA A 1 88 ? 11.848 -10.673 -6.947 1.00 96.56 88 ALA A C 1
ATOM 695 O O . ALA A 1 88 ? 11.319 -10.632 -5.835 1.00 96.56 88 ALA A O 1
ATOM 696 N N . ARG A 1 89 ? 11.527 -11.603 -7.858 1.00 97.88 89 ARG A N 1
ATOM 697 C CA . ARG A 1 89 ? 10.590 -12.706 -7.603 1.00 97.88 89 ARG A CA 1
ATOM 698 C C . ARG A 1 89 ? 11.076 -13.583 -6.451 1.00 97.88 89 ARG A C 1
ATOM 700 O O . ARG A 1 89 ? 10.304 -13.833 -5.532 1.00 97.88 89 ARG A O 1
ATOM 707 N N . SER A 1 90 ? 12.340 -14.001 -6.473 1.00 98.31 90 SER A N 1
ATOM 708 C CA . SER A 1 90 ? 12.921 -14.847 -5.427 1.00 98.31 90 SER A CA 1
ATOM 709 C C . SER A 1 90 ? 12.972 -14.149 -4.069 1.00 98.31 90 SER A C 1
ATOM 711 O O . SER A 1 90 ? 12.654 -14.774 -3.064 1.00 98.31 90 SER A O 1
ATOM 713 N N . ILE A 1 91 ? 13.301 -12.851 -4.032 1.00 98.06 91 ILE A N 1
ATOM 714 C CA . ILE A 1 91 ? 13.242 -12.052 -2.798 1.00 98.06 91 ILE A CA 1
ATOM 715 C C . ILE A 1 91 ? 11.810 -12.020 -2.265 1.00 98.06 91 ILE A C 1
ATOM 717 O O . ILE A 1 91 ? 11.591 -12.361 -1.111 1.00 98.06 91 ILE A O 1
ATOM 721 N N . ARG A 1 92 ? 10.823 -11.687 -3.109 1.00 97.94 92 ARG A N 1
ATOM 722 C CA . ARG A 1 92 ? 9.412 -11.653 -2.696 1.00 97.94 92 ARG A CA 1
ATOM 723 C C . ARG A 1 92 ? 8.945 -13.008 -2.162 1.00 97.94 92 ARG A C 1
ATOM 725 O O . ARG A 1 92 ? 8.290 -13.046 -1.128 1.00 97.94 92 ARG A O 1
ATOM 732 N N . ALA A 1 93 ? 9.277 -14.098 -2.851 1.00 98.31 93 ALA A N 1
ATOM 733 C CA . ALA A 1 93 ? 8.908 -15.445 -2.426 1.00 98.31 93 ALA A CA 1
ATOM 734 C C . ALA A 1 93 ? 9.523 -15.795 -1.063 1.00 98.31 93 ALA A C 1
ATOM 736 O O . ALA A 1 93 ? 8.815 -16.264 -0.178 1.00 98.31 93 ALA A O 1
ATOM 737 N N . HIS A 1 94 ? 10.810 -15.495 -0.870 1.00 98.38 94 HIS A N 1
ATOM 738 C CA . HIS A 1 94 ? 11.486 -15.682 0.410 1.00 98.38 94 HIS A CA 1
ATOM 739 C C . HIS A 1 94 ? 10.857 -14.835 1.523 1.00 98.38 94 HIS A C 1
ATOM 741 O O . HIS A 1 94 ? 10.629 -15.342 2.615 1.00 98.38 94 HIS A O 1
ATOM 747 N N . THR A 1 95 ? 10.548 -13.563 1.256 1.00 98.19 95 THR A N 1
ATOM 748 C CA . THR A 1 95 ? 9.915 -12.669 2.235 1.00 98.19 95 THR A CA 1
ATOM 749 C C . THR A 1 95 ? 8.542 -13.170 2.661 1.00 98.19 95 THR A C 1
ATOM 751 O O . THR A 1 95 ? 8.239 -13.140 3.845 1.00 98.19 95 THR A O 1
ATOM 754 N N . ILE A 1 96 ? 7.730 -13.667 1.726 1.00 97.31 96 ILE A N 1
ATOM 755 C CA . ILE A 1 96 ? 6.414 -14.237 2.050 1.00 97.31 96 ILE A CA 1
ATOM 756 C C . ILE A 1 96 ? 6.5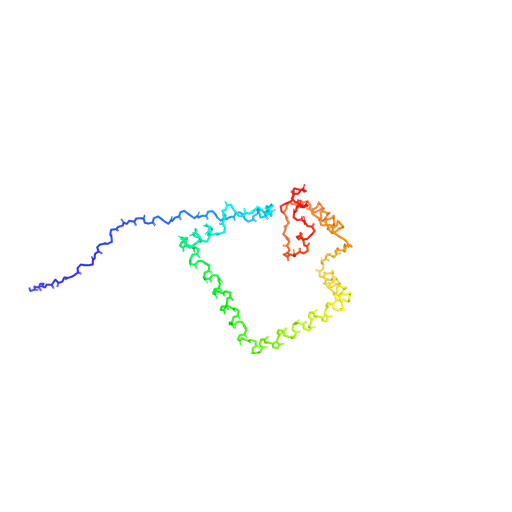59 -15.533 2.862 1.00 97.31 96 ILE A C 1
ATOM 758 O O . ILE A 1 96 ? 5.780 -15.757 3.780 1.00 97.31 96 ILE A O 1
ATOM 762 N N . ALA A 1 97 ? 7.558 -16.369 2.563 1.00 98.19 97 ALA A N 1
ATOM 763 C CA . ALA A 1 97 ? 7.804 -17.609 3.303 1.00 98.19 97 ALA A CA 1
ATOM 764 C C . ALA A 1 97 ? 8.277 -17.387 4.754 1.00 98.19 97 ALA A C 1
ATOM 766 O O . ALA A 1 97 ? 8.116 -18.281 5.575 1.00 98.19 97 ALA A O 1
ATOM 767 N N . HIS A 1 98 ? 8.831 -16.210 5.063 1.00 98.12 98 HIS A N 1
ATOM 768 C CA . HIS A 1 98 ? 9.323 -15.825 6.395 1.00 98.12 98 HIS A CA 1
ATOM 769 C C . HIS A 1 98 ? 8.646 -14.529 6.862 1.00 98.12 98 HIS A C 1
ATOM 771 O O . HIS A 1 98 ? 9.296 -13.588 7.332 1.00 98.12 98 HIS A O 1
ATOM 777 N N . LEU A 1 99 ? 7.340 -14.423 6.598 1.00 97.00 99 LEU A N 1
ATOM 778 C CA . LEU A 1 99 ? 6.593 -13.184 6.780 1.00 97.00 99 LEU A CA 1
ATOM 779 C C . LEU A 1 99 ? 6.572 -12.734 8.243 1.00 97.00 99 LEU A C 1
ATOM 781 O O . LEU A 1 99 ? 6.682 -11.543 8.497 1.00 97.00 99 LEU A O 1
ATOM 785 N N . ASP A 1 100 ? 6.480 -13.671 9.181 1.00 96.19 100 ASP A N 1
ATOM 786 C CA . ASP A 1 100 ? 6.564 -13.443 10.624 1.00 96.19 100 ASP A CA 1
ATOM 787 C C . ASP A 1 100 ? 7.824 -12.653 11.011 1.00 96.19 100 ASP A C 1
ATOM 789 O O . ASP A 1 100 ? 7.735 -11.602 11.649 1.00 96.19 100 ASP A O 1
ATOM 793 N N . HIS A 1 101 ? 8.988 -13.097 10.535 1.00 97.38 101 HIS A N 1
ATOM 794 C CA . HIS A 1 101 ? 10.262 -12.437 10.795 1.00 97.38 101 HIS A CA 1
ATOM 795 C C . HIS A 1 101 ? 10.322 -11.038 10.168 1.00 97.38 101 HIS A C 1
ATOM 797 O O . HIS A 1 101 ? 10.661 -10.058 10.834 1.00 97.38 101 HIS A O 1
ATOM 803 N N . TYR A 1 102 ? 9.978 -10.921 8.882 1.00 98.12 102 TYR A N 1
ATOM 804 C CA . TYR A 1 102 ? 10.086 -9.640 8.181 1.00 98.12 102 TYR A CA 1
ATOM 805 C C . TYR A 1 102 ? 9.052 -8.612 8.636 1.00 98.12 102 TYR A C 1
ATOM 807 O O . TYR A 1 102 ? 9.329 -7.415 8.569 1.00 98.12 102 TYR A O 1
ATOM 815 N N . LEU A 1 103 ? 7.883 -9.050 9.100 1.00 96.56 103 LEU A N 1
ATOM 816 C CA . LEU A 1 103 ? 6.854 -8.163 9.624 1.00 96.56 103 LEU A CA 1
ATOM 817 C C . LEU A 1 103 ? 7.271 -7.582 10.980 1.00 96.56 103 LEU A C 1
ATOM 819 O O . LEU A 1 103 ? 7.150 -6.373 11.166 1.00 96.56 103 LEU A O 1
ATOM 823 N N . ALA A 1 104 ? 7.851 -8.399 11.868 1.00 97.00 104 ALA A N 1
ATOM 824 C CA . ALA A 1 104 ? 8.445 -7.922 13.118 1.00 97.00 104 ALA A CA 1
ATOM 825 C C . ALA A 1 104 ? 9.574 -6.915 12.848 1.00 97.00 104 ALA A C 1
ATOM 827 O O . ALA A 1 104 ? 9.533 -5.787 13.338 1.00 97.00 104 ALA A O 1
ATOM 828 N N . GLN A 1 105 ? 10.511 -7.263 11.959 1.00 98.12 105 GLN A N 1
ATOM 829 C CA . GLN A 1 105 ? 11.610 -6.369 11.590 1.00 98.12 105 GLN A CA 1
ATOM 830 C C . GLN A 1 105 ? 11.105 -5.051 10.974 1.00 98.12 105 GLN A C 1
ATOM 832 O O . GLN A 1 105 ? 11.683 -3.985 11.198 1.00 98.12 105 GLN A O 1
ATOM 837 N N . ALA A 1 106 ? 10.049 -5.094 10.156 1.00 97.38 106 ALA A N 1
ATOM 838 C CA . ALA A 1 106 ? 9.450 -3.890 9.589 1.00 97.38 106 ALA A CA 1
ATOM 839 C C . ALA A 1 106 ? 8.805 -3.017 10.674 1.00 97.38 106 ALA A C 1
ATOM 841 O O . ALA A 1 106 ? 9.003 -1.802 10.652 1.00 97.38 106 ALA A O 1
ATOM 842 N N . ALA A 1 107 ? 8.086 -3.624 11.622 1.00 97.81 107 ALA A N 1
ATOM 843 C CA . ALA A 1 107 ? 7.451 -2.908 12.719 1.00 97.81 107 ALA A CA 1
ATOM 844 C C . ALA A 1 107 ? 8.484 -2.195 13.602 1.00 97.81 107 ALA A C 1
ATOM 846 O O . ALA A 1 107 ? 8.402 -0.978 13.764 1.00 97.81 107 ALA A O 1
ATOM 847 N N . GLU A 1 108 ? 9.528 -2.908 14.033 1.00 98.06 108 GLU A N 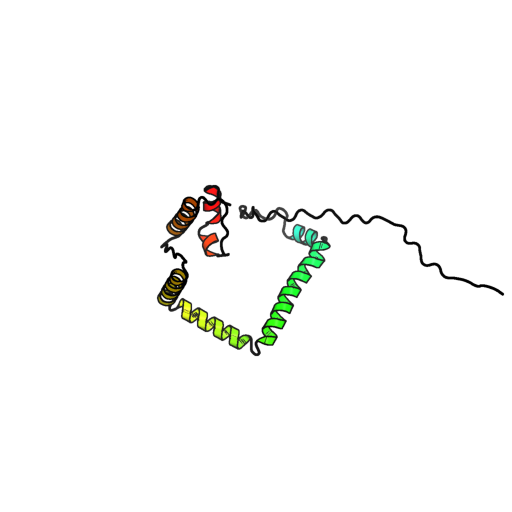1
ATOM 848 C CA . GLU A 1 108 ? 10.641 -2.343 14.810 1.00 98.06 108 GLU A CA 1
ATOM 849 C C . GLU A 1 108 ? 11.284 -1.145 14.095 1.00 98.06 108 GLU A C 1
ATOM 851 O O . GLU A 1 108 ? 11.561 -0.106 14.692 1.00 98.06 108 GLU A O 1
ATOM 856 N N . ASN A 1 109 ? 11.492 -1.254 12.780 1.00 98.31 109 ASN A N 1
ATOM 857 C CA . ASN A 1 109 ? 12.082 -0.183 11.978 1.00 98.31 109 ASN A CA 1
ATOM 858 C C . ASN A 1 109 ? 11.187 1.053 11.835 1.00 98.31 109 ASN A C 1
ATOM 860 O O . ASN A 1 109 ? 11.713 2.164 11.687 1.00 98.31 109 ASN A O 1
ATOM 864 N N . VAL A 1 110 ? 9.866 0.869 11.804 1.00 98.12 110 VAL A N 1
ATOM 865 C CA . VAL A 1 110 ? 8.889 1.965 11.775 1.00 98.12 110 VAL A CA 1
ATOM 866 C C . VAL A 1 110 ? 8.869 2.665 13.130 1.00 98.12 110 VAL A C 1
ATOM 868 O O . VAL A 1 110 ? 8.984 3.890 13.182 1.00 98.12 110 VAL A O 1
ATOM 871 N N . GLU A 1 111 ? 8.806 1.896 14.213 1.00 98.00 111 GLU A N 1
ATOM 872 C CA . GLU A 1 111 ? 8.785 2.407 15.585 1.00 98.00 111 GLU A CA 1
ATOM 873 C C . GLU A 1 111 ? 10.075 3.151 15.939 1.00 98.00 111 GLU A C 1
ATOM 875 O O . GLU A 1 111 ? 10.028 4.266 16.457 1.00 98.00 111 GLU A O 1
ATOM 880 N N . ALA A 1 112 ? 11.234 2.622 15.537 1.00 98.25 112 ALA A N 1
ATOM 881 C CA . ALA A 1 112 ? 12.526 3.286 15.715 1.00 98.25 112 ALA A CA 1
ATOM 882 C C . ALA A 1 112 ? 12.619 4.652 15.008 1.00 98.25 112 ALA A C 1
ATOM 884 O O . ALA A 1 112 ? 13.452 5.484 15.365 1.00 98.25 112 ALA A O 1
ATOM 885 N N . ARG A 1 113 ? 11.775 4.900 13.998 1.00 98.06 113 ARG A N 1
ATOM 886 C CA . ARG A 1 113 ? 11.687 6.177 13.269 1.00 98.06 113 ARG A CA 1
ATOM 887 C C . ARG A 1 113 ? 10.556 7.078 13.775 1.00 98.06 113 ARG A C 1
ATOM 889 O O . ARG A 1 113 ? 10.258 8.083 13.135 1.00 98.06 113 ARG A O 1
ATOM 896 N N . GLY A 1 114 ? 9.936 6.732 14.904 1.00 97.19 114 GLY A N 1
ATOM 897 C CA . GLY A 1 114 ? 8.835 7.484 15.507 1.00 97.19 114 GLY A CA 1
ATOM 898 C C . GLY A 1 114 ? 7.467 7.208 14.881 1.00 97.19 114 GLY A C 1
ATOM 899 O O . GLY A 1 114 ? 6.522 7.953 15.131 1.00 97.19 114 GLY A O 1
ATOM 900 N N . GLY A 1 115 ? 7.346 6.171 14.048 1.00 96.62 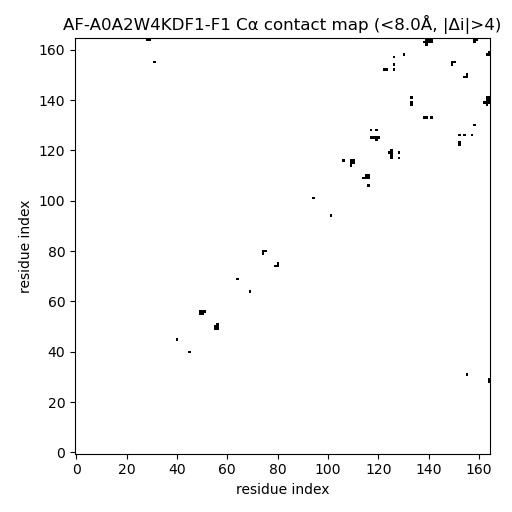115 GLY A N 1
ATOM 901 C CA . GLY A 1 115 ? 6.049 5.675 13.604 1.00 96.62 115 GLY A CA 1
ATOM 902 C C . GLY A 1 115 ? 5.361 4.845 14.689 1.00 96.62 115 GLY A C 1
ATOM 903 O O . GLY A 1 115 ? 5.996 4.375 15.627 1.00 96.62 115 GLY A O 1
ATOM 904 N N . HIS A 1 116 ? 4.057 4.628 14.537 1.00 95.62 116 HIS A N 1
ATOM 905 C CA . HIS A 1 116 ? 3.283 3.746 15.409 1.00 95.62 116 HIS A CA 1
ATOM 906 C C . HIS A 1 116 ? 2.670 2.621 14.583 1.00 95.62 116 HIS A C 1
ATOM 908 O O . HIS A 1 116 ? 2.015 2.879 13.569 1.00 95.62 116 HIS A O 1
ATOM 914 N N . VAL A 1 117 ? 2.883 1.379 15.013 1.00 96.75 117 VAL A N 1
ATOM 915 C CA . VAL A 1 117 ? 2.339 0.191 14.354 1.00 96.75 117 VAL A CA 1
ATOM 916 C C . VAL A 1 117 ? 1.129 -0.294 15.139 1.00 96.75 117 VAL A C 1
ATOM 918 O O . VAL A 1 117 ? 1.202 -0.543 16.338 1.00 96.75 117 VAL A O 1
ATOM 921 N N . HIS A 1 118 ? -0.001 -0.419 14.448 1.00 95.88 118 HIS A N 1
ATOM 922 C CA . HIS A 1 118 ? -1.223 -0.988 15.002 1.00 95.88 118 HIS A CA 1
ATOM 923 C C . HIS A 1 118 ? -1.425 -2.381 14.420 1.00 95.88 118 HIS A C 1
ATOM 925 O O . HIS A 1 118 ? -1.491 -2.545 13.201 1.00 95.88 118 HIS A O 1
ATOM 931 N N . TRP A 1 119 ? -1.527 -3.368 15.301 1.00 95.50 119 TRP A N 1
ATOM 932 C CA . TRP A 1 119 ? -1.839 -4.743 14.946 1.00 95.50 119 TRP A CA 1
ATOM 933 C C . TRP A 1 119 ? -3.343 -4.961 15.054 1.00 95.50 119 TRP A C 1
ATOM 935 O O . TRP A 1 119 ? -3.959 -4.528 16.025 1.00 95.50 119 TRP A O 1
ATOM 945 N N . ALA A 1 120 ? -3.911 -5.617 14.051 1.00 96.31 120 ALA A N 1
ATOM 946 C CA . ALA A 1 120 ? -5.318 -5.978 13.997 1.00 96.31 120 ALA A CA 1
ATOM 947 C C . ALA A 1 120 ? -5.423 -7.408 13.466 1.00 96.31 120 ALA A C 1
ATOM 949 O O . ALA A 1 120 ? -4.814 -7.730 12.441 1.00 96.31 120 ALA A O 1
ATOM 950 N N . ALA A 1 121 ? -6.156 -8.259 14.175 1.00 95.75 121 ALA A N 1
ATOM 951 C CA . ALA A 1 121 ? -6.381 -9.647 13.792 1.00 95.75 121 ALA A CA 1
ATOM 952 C C . ALA A 1 121 ? -7.391 -9.765 12.642 1.00 95.75 121 ALA A C 1
ATOM 954 O O . ALA A 1 121 ? -7.322 -10.706 11.850 1.00 95.75 121 ALA A O 1
ATOM 955 N N . ASP A 1 122 ? -8.306 -8.800 12.532 1.00 96.62 122 ASP A N 1
ATOM 956 C CA . ASP A 1 122 ? -9.351 -8.776 11.517 1.00 96.62 122 ASP A CA 1
ATOM 957 C C . ASP A 1 122 ? -9.676 -7.360 11.005 1.00 96.62 122 ASP A C 1
ATOM 959 O O . ASP A 1 122 ? -9.081 -6.349 11.394 1.00 96.62 122 ASP A O 1
ATOM 963 N N . ALA A 1 123 ? -10.624 -7.302 10.066 1.00 96.75 123 ALA A N 1
ATOM 964 C CA . ALA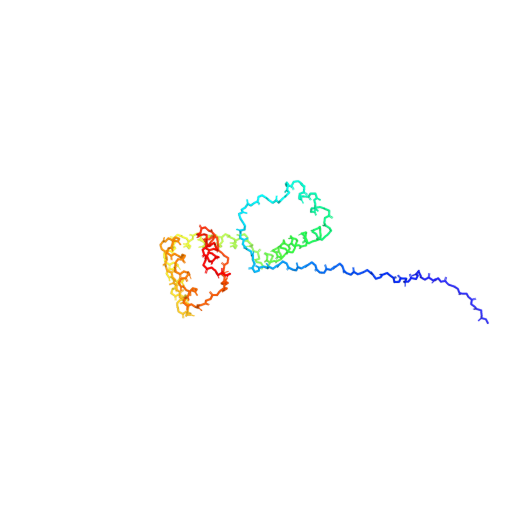 A 1 123 ? -11.072 -6.066 9.438 1.00 96.75 123 ALA A CA 1
ATOM 965 C C . ALA A 1 123 ? -11.718 -5.086 10.430 1.00 96.75 123 ALA A C 1
ATOM 967 O O . ALA A 1 123 ? -11.513 -3.879 10.302 1.00 96.75 123 ALA A O 1
ATOM 968 N N . ALA A 1 124 ? -12.485 -5.583 11.405 1.00 96.94 124 ALA A N 1
ATOM 969 C CA . ALA A 1 124 ? -13.199 -4.741 12.358 1.00 96.94 124 ALA A CA 1
ATOM 970 C C . ALA A 1 124 ? -12.215 -4.054 13.311 1.00 96.94 124 ALA A C 1
ATOM 972 O O . ALA A 1 124 ? -12.286 -2.839 13.495 1.00 96.94 124 ALA A O 1
ATOM 973 N N . GLU A 1 125 ? -11.240 -4.802 13.833 1.00 97.94 125 GLU A N 1
ATOM 974 C CA . GLU A 1 125 ? -10.164 -4.250 14.658 1.00 97.94 125 GLU A CA 1
ATOM 975 C C . GLU A 1 125 ? -9.344 -3.201 13.896 1.00 97.94 125 GLU A C 1
ATOM 977 O O . GLU A 1 125 ? -9.037 -2.135 14.435 1.00 97.94 125 GLU A O 1
ATOM 982 N N . ALA A 1 126 ? -9.031 -3.460 12.620 1.00 97.38 126 ALA A N 1
ATOM 983 C CA . ALA A 1 126 ? -8.287 -2.521 11.787 1.00 97.38 126 ALA A CA 1
ATOM 984 C C . ALA A 1 126 ? -9.062 -1.211 11.570 1.00 97.38 126 ALA A C 1
ATOM 986 O O . ALA A 1 126 ? -8.498 -0.122 11.708 1.00 97.38 126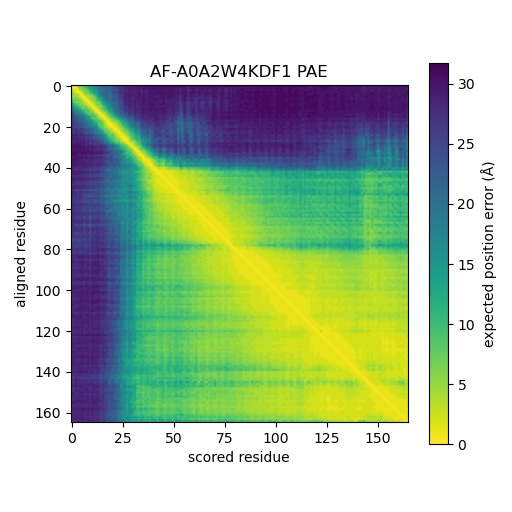 ALA A O 1
ATOM 987 N N . VAL A 1 127 ? -10.357 -1.305 11.252 1.00 97.19 127 VAL A N 1
ATOM 988 C CA . VAL A 1 127 ? -11.231 -0.140 11.059 1.00 97.19 127 VAL A CA 1
ATOM 989 C C . VAL A 1 127 ? -11.365 0.660 12.354 1.00 97.19 127 VAL A C 1
ATOM 991 O O . VAL A 1 127 ? -11.184 1.879 12.328 1.00 97.19 127 VAL A O 1
ATOM 994 N N . GLU A 1 128 ? -11.614 0.006 13.489 1.00 97.44 128 GLU A N 1
ATOM 995 C CA . GLU A 1 128 ? -11.726 0.692 14.781 1.00 97.44 128 GLU A CA 1
ATOM 996 C C . GLU A 1 128 ? -10.417 1.368 15.195 1.00 97.44 128 GLU A C 1
ATOM 998 O O . GLU A 1 128 ? -10.434 2.514 15.655 1.00 97.44 128 GLU A O 1
ATOM 1003 N N . ALA A 1 129 ? -9.267 0.725 14.973 1.00 97.50 129 ALA A N 1
ATOM 1004 C CA . ALA A 1 129 ? -7.969 1.337 15.239 1.00 97.50 129 ALA A CA 1
ATOM 1005 C C . ALA A 1 129 ? -7.782 2.628 14.424 1.00 97.50 129 ALA A C 1
ATOM 1007 O O . ALA A 1 129 ? -7.408 3.665 14.982 1.00 97.50 129 ALA A O 1
ATOM 1008 N N . ILE A 1 130 ? -8.100 2.591 13.126 1.00 96.62 130 ILE A N 1
ATOM 1009 C CA . ILE A 1 130 ? -7.983 3.747 12.229 1.00 96.62 130 ILE A CA 1
ATOM 1010 C C . ILE A 1 130 ? -8.955 4.858 12.637 1.00 96.62 130 ILE A C 1
ATOM 1012 O O . ILE A 1 130 ? -8.529 6.000 12.816 1.00 96.62 130 ILE A O 1
ATOM 1016 N N . LEU A 1 131 ? -10.237 4.547 12.853 1.00 96.75 131 LEU A N 1
ATOM 1017 C CA . LEU A 1 131 ? -11.223 5.533 13.306 1.00 96.75 131 LEU A CA 1
ATOM 1018 C C . LEU A 1 131 ? -10.831 6.133 14.659 1.00 96.75 131 LEU A C 1
ATOM 1020 O O . LEU A 1 131 ? -10.969 7.337 14.866 1.00 96.75 131 LEU A O 1
ATOM 1024 N N . GLY A 1 132 ? -10.286 5.324 15.566 1.00 96.88 132 GLY A N 1
ATOM 1025 C CA . GLY A 1 132 ? -9.738 5.784 16.835 1.00 96.88 132 GLY A CA 1
ATOM 1026 C C . GLY A 1 132 ? -8.608 6.800 16.653 1.00 96.88 132 GLY A C 1
ATOM 1027 O O . GLY A 1 132 ? -8.601 7.824 17.335 1.00 96.88 132 GLY A O 1
ATOM 1028 N N . ILE A 1 133 ? -7.676 6.557 15.725 1.00 96.62 133 ILE A N 1
ATOM 1029 C CA . ILE A 1 133 ? -6.599 7.505 15.393 1.00 96.62 133 ILE A CA 1
ATOM 1030 C C . ILE A 1 133 ? -7.187 8.817 14.867 1.00 96.62 133 ILE A C 1
ATOM 1032 O O . ILE A 1 133 ? -6.836 9.885 15.370 1.00 96.62 133 ILE A O 1
ATOM 1036 N N . VAL A 1 134 ? -8.112 8.742 13.908 1.00 96.81 134 VAL A N 1
ATOM 1037 C CA . VAL A 1 134 ? -8.722 9.926 13.286 1.00 96.81 134 VAL A CA 1
ATOM 1038 C C . VAL A 1 134 ? -9.495 10.759 14.310 1.00 96.81 134 VAL A C 1
ATOM 1040 O O . VAL A 1 134 ? -9.304 11.974 14.383 1.00 96.81 134 VAL A O 1
ATOM 1043 N N . ARG A 1 135 ? -10.300 10.109 15.163 1.00 95.62 135 ARG A N 1
ATOM 1044 C CA . ARG A 1 135 ? -11.058 10.761 16.244 1.00 95.62 135 ARG A CA 1
ATOM 1045 C C . ARG A 1 135 ? -10.134 11.455 17.242 1.00 95.62 135 ARG A C 1
ATOM 1047 O O . ARG A 1 135 ? -10.373 12.612 17.573 1.00 95.62 135 ARG A O 1
ATOM 1054 N N . ARG A 1 136 ? -9.063 10.786 17.692 1.00 96.38 136 ARG A N 1
ATOM 1055 C CA . ARG A 1 136 ? -8.078 11.383 18.615 1.00 96.38 136 ARG A CA 1
ATOM 1056 C C . ARG A 1 136 ? -7.360 12.582 18.001 1.00 96.38 136 ARG A C 1
ATOM 1058 O O . ARG A 1 136 ? -7.074 13.537 18.711 1.00 96.38 136 ARG A O 1
ATOM 1065 N N . ALA A 1 137 ? -7.092 12.539 16.699 1.00 95.56 137 ALA A N 1
ATOM 1066 C CA . ALA A 1 137 ? -6.497 13.655 15.974 1.00 95.56 137 ALA A CA 1
ATOM 1067 C C . ALA A 1 137 ? -7.495 14.792 15.675 1.00 95.56 137 ALA A C 1
ATOM 1069 O O . ALA A 1 137 ? -7.077 15.856 15.225 1.00 95.56 137 ALA A O 1
ATOM 1070 N N . GLY A 1 138 ? -8.804 14.577 15.873 1.00 95.75 138 GLY A N 1
ATOM 1071 C CA . GLY A 1 138 ? -9.847 15.511 15.441 1.00 95.75 138 GLY A CA 1
ATOM 1072 C C . GLY A 1 138 ? -9.853 15.742 13.925 1.00 95.75 138 GLY A C 1
ATOM 1073 O O . GLY A 1 138 ? -10.290 16.798 13.463 1.00 95.75 138 GLY A O 1
ATOM 1074 N N . ALA A 1 139 ? -9.322 14.791 13.153 1.00 94.94 139 ALA A N 1
ATOM 1075 C CA . ALA A 1 139 ? -9.128 14.949 11.721 1.00 94.94 139 ALA A CA 1
ATOM 1076 C C . ALA A 1 139 ? -10.440 14.724 10.956 1.00 94.94 139 ALA A C 1
ATOM 1078 O O . ALA A 1 139 ? -11.249 13.866 11.302 1.00 94.94 139 ALA A O 1
ATOM 1079 N N . ARG A 1 140 ? -10.634 15.519 9.900 1.00 93.69 140 ARG A N 1
ATOM 1080 C CA . ARG A 1 140 ? -11.783 15.433 8.982 1.00 93.69 140 ARG A CA 1
ATOM 1081 C C . ARG A 1 140 ? -11.388 15.043 7.562 1.00 93.69 140 ARG A C 1
ATOM 1083 O O . ARG A 1 140 ? -12.268 14.824 6.749 1.00 93.69 140 ARG A O 1
ATOM 1090 N N . LEU A 1 141 ? -10.085 14.989 7.292 1.00 94.56 141 LEU A N 1
ATOM 1091 C CA . LEU A 1 141 ? -9.499 14.618 6.013 1.00 94.56 141 LEU A CA 1
ATOM 1092 C C . LEU A 1 141 ? -8.353 13.639 6.270 1.00 94.56 141 LEU A C 1
ATOM 1094 O O . LEU A 1 141 ? -7.465 13.931 7.080 1.00 94.56 141 LEU A O 1
ATOM 1098 N N . VAL A 1 142 ? -8.358 12.500 5.583 1.00 93.88 142 VAL A N 1
ATOM 1099 C CA . VAL A 1 142 ? -7.363 11.436 5.728 1.00 93.88 142 VAL A CA 1
ATOM 1100 C C . VAL A 1 142 ? -6.692 11.150 4.391 1.00 93.88 142 VAL A C 1
ATOM 1102 O O . VAL A 1 142 ? -7.301 10.686 3.433 1.00 93.88 142 VAL A O 1
ATOM 1105 N N . VAL A 1 143 ? -5.371 11.327 4.349 1.00 93.38 143 VAL A N 1
ATOM 1106 C CA . VAL A 1 143 ? -4.557 10.849 3.228 1.00 93.38 143 VAL A CA 1
ATOM 1107 C C . VAL A 1 143 ? -3.993 9.480 3.579 1.00 93.38 143 VAL A C 1
ATOM 1109 O O . VAL A 1 143 ? -3.197 9.346 4.506 1.00 93.38 143 VAL A O 1
ATOM 1112 N N . LYS A 1 144 ? -4.380 8.459 2.808 1.00 91.44 144 LYS A N 1
ATOM 1113 C CA . LYS A 1 144 ? -3.872 7.090 2.957 1.00 91.44 144 LYS A CA 1
ATOM 1114 C C . LYS A 1 144 ? -3.055 6.637 1.757 1.00 91.44 144 LYS A C 1
ATOM 1116 O O . LYS A 1 144 ? -3.308 7.028 0.616 1.00 91.44 144 LYS A O 1
ATOM 1121 N N . SER A 1 145 ? -2.099 5.745 2.001 1.00 91.62 145 SER A N 1
ATOM 1122 C CA . SER A 1 145 ? -1.430 5.017 0.923 1.00 91.62 145 SER A CA 1
ATOM 1123 C C . SER A 1 145 ? -2.425 4.126 0.179 1.00 91.62 145 SER A C 1
ATOM 1125 O O . SER A 1 145 ? -3.381 3.602 0.756 1.00 91.62 145 SER A O 1
ATOM 1127 N N . LYS A 1 146 ? -2.197 3.916 -1.121 1.00 88.31 146 LYS A N 1
ATOM 1128 C CA . LYS A 1 146 ? -3.032 2.994 -1.891 1.00 88.31 146 LYS A CA 1
ATOM 1129 C C . LYS A 1 146 ? -2.766 1.559 -1.441 1.00 88.31 146 LYS A C 1
ATOM 1131 O O . LYS A 1 146 ? -1.648 1.070 -1.554 1.00 88.31 146 LYS A O 1
ATOM 1136 N N . SER A 1 147 ? -3.813 0.886 -0.982 1.00 92.69 147 SER A N 1
ATOM 1137 C CA . SER A 1 147 ? -3.759 -0.503 -0.540 1.00 92.69 147 SER A CA 1
ATOM 1138 C C . SER A 1 147 ? -5.035 -1.224 -0.959 1.00 92.69 147 SER A C 1
ATOM 1140 O O . SER A 1 147 ? -6.131 -0.716 -0.723 1.00 92.69 147 SER A O 1
ATOM 1142 N N . MET A 1 148 ? -4.892 -2.400 -1.573 1.00 92.62 148 MET A N 1
ATOM 1143 C CA . MET A 1 148 ? -6.034 -3.271 -1.881 1.00 92.62 148 MET A CA 1
ATOM 1144 C C . MET A 1 148 ? -6.738 -3.726 -0.602 1.00 92.62 148 MET A C 1
ATOM 1146 O O . MET A 1 148 ? -7.960 -3.715 -0.557 1.00 92.62 148 MET A O 1
ATOM 1150 N N . VAL A 1 149 ? -5.974 -3.971 0.467 1.00 92.56 149 VAL A N 1
ATOM 1151 C CA . VAL A 1 149 ? -6.508 -4.377 1.775 1.00 92.56 149 VAL A CA 1
ATOM 1152 C C . VAL A 1 149 ? -7.485 -3.336 2.320 1.00 92.56 149 VAL A C 1
ATOM 1154 O O . VAL A 1 149 ? -8.541 -3.689 2.824 1.00 92.56 149 VAL A O 1
ATOM 1157 N N . THR A 1 150 ? -7.198 -2.036 2.147 1.00 93.69 150 THR A N 1
ATOM 1158 C CA . THR A 1 150 ? -8.133 -0.983 2.598 1.00 93.69 150 THR A CA 1
ATOM 1159 C C . THR A 1 150 ? -9.462 -0.997 1.844 1.00 93.69 150 THR A C 1
ATOM 1161 O O . THR A 1 150 ? -10.470 -0.545 2.376 1.00 93.69 150 THR A O 1
ATOM 1164 N N . GLU A 1 151 ? -9.477 -1.511 0.614 1.00 92.56 151 GLU A N 1
ATOM 1165 C CA . GLU A 1 151 ? -10.704 -1.665 -0.170 1.00 92.56 151 GLU A CA 1
ATOM 1166 C C . GLU A 1 151 ? -11.462 -2.935 0.232 1.00 92.56 151 GLU A C 1
ATOM 1168 O O . GLU A 1 151 ? -12.687 -2.904 0.295 1.00 92.56 151 GLU A O 1
ATOM 1173 N N . GLU A 1 152 ? -10.744 -4.020 0.538 1.00 94.06 152 GLU A N 1
ATOM 1174 C CA . GLU A 1 152 ? -11.306 -5.296 1.008 1.00 94.06 152 GLU A CA 1
ATOM 1175 C C . GLU A 1 152 ? -11.997 -5.162 2.371 1.00 94.06 152 GLU A C 1
ATOM 1177 O O . GLU A 1 152 ? -13.026 -5.790 2.590 1.00 94.06 152 GLU A O 1
ATOM 1182 N N . ILE A 1 153 ? -11.484 -4.299 3.256 1.00 95.12 153 ILE A N 1
ATOM 1183 C CA . ILE A 1 153 ? -12.119 -3.987 4.552 1.00 95.12 153 ILE A CA 1
ATOM 1184 C C . ILE A 1 153 ? -13.111 -2.815 4.474 1.00 95.12 153 ILE A C 1
ATOM 1186 O O . ILE A 1 153 ? -13.550 -2.311 5.503 1.00 95.12 153 ILE A O 1
ATOM 1190 N N . HIS A 1 154 ? -13.419 -2.326 3.268 1.00 94.75 154 HIS A N 1
ATOM 1191 C CA . HIS A 1 154 ? -14.343 -1.210 3.038 1.00 94.75 154 HIS A CA 1
ATOM 1192 C C . HIS A 1 154 ? -14.022 0.072 3.831 1.00 94.75 154 HIS A C 1
ATOM 1194 O O . HIS A 1 154 ? -14.917 0.840 4.183 1.00 94.75 154 HIS A O 1
ATOM 1200 N N . LEU A 1 155 ? -12.736 0.354 4.072 1.00 95.06 155 LEU A N 1
ATOM 1201 C CA . LEU A 1 155 ? -12.303 1.434 4.965 1.00 95.06 155 LEU A CA 1
ATOM 1202 C C . LEU A 1 155 ? -12.882 2.806 4.585 1.00 95.06 155 LEU A C 1
ATOM 1204 O O . LEU A 1 155 ? -13.285 3.556 5.468 1.00 95.06 155 LEU A O 1
ATOM 1208 N N . ASN A 1 156 ? -12.947 3.133 3.289 1.00 93.75 156 ASN A N 1
ATOM 1209 C CA . ASN A 1 156 ? -13.488 4.422 2.837 1.00 93.75 156 ASN A CA 1
ATOM 1210 C C . ASN A 1 156 ? -14.947 4.596 3.271 1.00 93.75 156 ASN A C 1
ATOM 1212 O O . ASN A 1 156 ? -15.303 5.653 3.764 1.00 93.75 156 ASN A O 1
ATOM 1216 N N . GLN A 1 157 ? -15.768 3.547 3.160 1.00 94.69 157 GLN A N 1
ATOM 1217 C CA . GLN A 1 157 ? -17.182 3.609 3.540 1.00 94.69 157 GLN A CA 1
ATOM 1218 C C . GLN A 1 157 ? -17.333 3.855 5.046 1.00 94.69 157 GLN A C 1
ATOM 1220 O O . GLN A 1 157 ? -18.197 4.618 5.465 1.00 94.69 157 GLN A O 1
ATOM 1225 N N . HIS A 1 158 ? -16.462 3.251 5.861 1.00 95.94 158 HIS A N 1
ATOM 1226 C CA . HIS A 1 158 ? -16.433 3.485 7.304 1.00 95.94 158 HIS A CA 1
ATOM 1227 C C . HIS A 1 158 ? -15.983 4.907 7.670 1.00 95.94 158 HIS A C 1
ATOM 1229 O O . HIS A 1 158 ? -16.550 5.502 8.585 1.00 95.94 158 HIS A O 1
ATOM 1235 N N . LEU A 1 159 ? -14.993 5.462 6.963 1.00 95.25 159 LEU A N 1
ATOM 1236 C CA . LEU A 1 159 ? -14.551 6.850 7.142 1.00 95.25 159 LEU A CA 1
ATOM 1237 C C . LEU A 1 159 ? -15.652 7.840 6.730 1.00 95.25 159 LEU A C 1
ATOM 1239 O O . LEU A 1 159 ? -16.010 8.713 7.520 1.00 95.25 159 LEU A O 1
ATOM 1243 N N . GLU A 1 160 ? -16.260 7.638 5.560 1.00 95.12 160 GLU A N 1
ATOM 1244 C CA . GLU A 1 160 ? -17.366 8.450 5.038 1.00 95.12 160 GLU A CA 1
ATOM 1245 C C . GLU A 1 1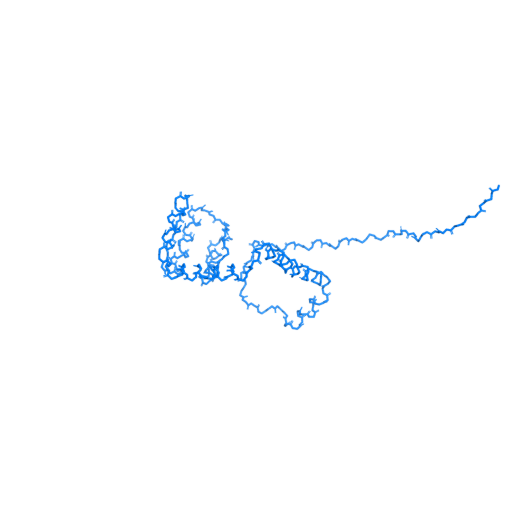60 ? -18.572 8.429 5.993 1.00 95.12 160 GLU A C 1
ATOM 1247 O O . GLU A 1 160 ? -19.108 9.480 6.348 1.00 95.12 160 GLU A O 1
ATOM 1252 N N . ALA A 1 161 ? -18.965 7.247 6.487 1.00 94.81 161 ALA A N 1
ATOM 1253 C CA . ALA A 1 161 ? -20.051 7.100 7.460 1.00 94.81 161 ALA A CA 1
ATOM 1254 C C . ALA A 1 161 ? -19.761 7.809 8.796 1.00 94.81 161 ALA A C 1
ATOM 1256 O O . ALA A 1 161 ? -20.685 8.219 9.498 1.00 94.81 161 ALA A O 1
ATOM 1257 N N . ALA A 1 162 ? -18.483 7.979 9.140 1.00 93.75 162 ALA A N 1
ATOM 1258 C CA . ALA A 1 162 ? -18.028 8.739 10.299 1.00 93.75 162 ALA A CA 1
ATOM 1259 C C . ALA A 1 162 ? -17.815 10.241 10.003 1.00 93.75 162 ALA A C 1
ATOM 1261 O O . ALA A 1 162 ? -17.356 10.973 10.882 1.00 93.75 162 ALA A O 1
ATOM 1262 N N . GLY A 1 163 ? -18.166 10.716 8.802 1.00 94.50 163 GLY A N 1
ATOM 1263 C CA . GLY A 1 163 ? -18.053 12.120 8.398 1.00 94.50 163 GLY A CA 1
ATOM 1264 C C . GLY A 1 163 ? -16.621 12.573 8.103 1.00 94.50 163 GLY A C 1
ATOM 1265 O O . GLY A 1 163 ? -16.310 13.752 8.282 1.00 94.50 163 GLY A O 1
ATOM 1266 N N . ILE A 1 164 ? -15.752 11.642 7.708 1.00 94.19 164 ILE A N 1
ATOM 1267 C CA . ILE A 1 164 ? -14.345 11.876 7.371 1.00 94.19 164 ILE A CA 1
ATOM 1268 C C . ILE A 1 164 ? -14.172 11.746 5.854 1.00 94.19 164 ILE A C 1
ATOM 1270 O O . ILE A 1 164 ? -14.664 10.787 5.259 1.00 94.19 164 ILE A O 1
ATOM 1274 N N . GLU A 1 165 ? -13.467 12.708 5.258 1.00 87.81 165 GLU A N 1
ATOM 1275 C CA . GLU A 1 165 ? -13.081 12.751 3.839 1.00 87.81 165 GLU A CA 1
ATOM 1276 C C . GLU A 1 165 ? -11.763 12.010 3.562 1.00 87.81 165 GLU A C 1
ATOM 1278 O O . GLU A 1 165 ? -10.827 12.109 4.395 1.00 87.81 165 GLU A O 1
#